Protein AF-A0A482XI85-F1 (afdb_monomer_lite)

Radius of gyration: 18.82 Å; chains: 1; bounding box: 46×31×44 Å

Sequence (103 aa):
MAQIKEAARHEFEDGSVLQQETQYRPDLVARVAKIKFDQLMDELDKQQIFGRICAYVYTIEFQKRGLPHMHLLVIMSAEDKIHNTDELDDLISAEIPNVEMLN

InterPro domains:
  IPR025476 Helitron helicase-like domain [PF14214] (19-74)

Structure (mmCIF, N/CA/C/O backbone):
data_AF-A0A482XI85-F1
#
_entry.id   AF-A0A482XI85-F1
#
loop_
_atom_site.group_PDB
_atom_site.id
_atom_site.type_symbol
_atom_site.label_atom_id
_atom_site.label_alt_id
_atom_site.label_comp_id
_atom_site.label_asym_id
_atom_site.label_entity_id
_atom_site.label_seq_id
_atom_site.pdbx_PDB_ins_code
_atom_site.Cartn_x
_atom_site.Cartn_y
_atom_site.Cartn_z
_atom_site.occupancy
_atom_site.B_iso_or_equiv
_atom_site.auth_seq_id
_atom_site.auth_comp_id
_atom_site.auth_asym_id
_atom_site.auth_atom_id
_atom_site.pdbx_PDB_model_num
ATOM 1 N N . MET A 1 1 ? 14.378 2.200 -6.058 1.00 55.44 1 MET A N 1
ATOM 2 C CA . MET A 1 1 ? 14.943 2.519 -7.392 1.00 55.44 1 MET A CA 1
ATOM 3 C C . MET A 1 1 ? 16.282 1.837 -7.668 1.00 55.44 1 MET A C 1
ATOM 5 O O . MET A 1 1 ? 16.462 1.393 -8.794 1.00 55.44 1 MET A O 1
ATOM 9 N N . ALA A 1 2 ? 17.179 1.684 -6.681 1.00 59.00 2 ALA A N 1
ATOM 10 C CA . ALA A 1 2 ? 18.472 1.000 -6.854 1.00 59.00 2 ALA A CA 1
ATOM 11 C C . ALA A 1 2 ? 18.362 -0.412 -7.476 1.00 59.00 2 ALA A C 1
ATOM 13 O O . ALA A 1 2 ? 18.995 -0.675 -8.489 1.00 59.00 2 ALA A O 1
ATOM 14 N N . GLN A 1 3 ? 17.457 -1.256 -6.968 1.00 60.12 3 GLN A N 1
ATOM 15 C CA . GLN A 1 3 ? 17.236 -2.622 -7.480 1.00 60.12 3 GLN A CA 1
ATOM 16 C C . GLN A 1 3 ? 16.773 -2.673 -8.951 1.00 60.12 3 GLN A C 1
ATOM 18 O O . GLN A 1 3 ? 17.137 -3.580 -9.689 1.00 60.12 3 GLN A O 1
ATOM 23 N N . ILE A 1 4 ? 15.985 -1.689 -9.407 1.00 61.84 4 ILE A N 1
ATOM 24 C CA . ILE A 1 4 ? 15.526 -1.624 -10.808 1.00 61.84 4 ILE A CA 1
ATOM 25 C C . ILE A 1 4 ? 16.671 -1.154 -11.710 1.00 61.84 4 ILE A C 1
ATOM 27 O O . ILE A 1 4 ? 16.830 -1.676 -12.807 1.00 61.84 4 ILE A O 1
ATOM 31 N N . LYS A 1 5 ? 17.487 -0.198 -11.242 1.00 62.09 5 LYS A N 1
ATOM 32 C CA . LYS A 1 5 ? 18.684 0.260 -11.965 1.00 62.09 5 LYS A CA 1
ATOM 33 C C . LYS A 1 5 ? 19.700 -0.869 -12.156 1.00 62.09 5 LYS A C 1
ATOM 35 O O . LYS A 1 5 ? 20.322 -0.932 -13.208 1.00 62.09 5 LYS A O 1
ATOM 40 N N . GLU A 1 6 ? 19.846 -1.744 -11.165 1.00 67.19 6 GLU A N 1
ATOM 41 C CA . GLU A 1 6 ? 20.705 -2.928 -11.245 1.00 67.19 6 GLU A CA 1
ATOM 42 C C . GLU A 1 6 ? 20.138 -3.980 -12.211 1.00 67.19 6 GLU A C 1
ATOM 44 O O . GLU A 1 6 ? 20.845 -4.428 -13.104 1.00 67.19 6 GLU A O 1
ATOM 49 N N . ALA A 1 7 ? 18.840 -4.296 -12.129 1.00 64.50 7 ALA A N 1
ATOM 50 C CA . ALA A 1 7 ? 18.192 -5.241 -13.049 1.00 64.50 7 ALA A CA 1
ATOM 51 C C . ALA A 1 7 ? 18.100 -4.740 -14.508 1.00 64.50 7 ALA A C 1
ATOM 53 O O . ALA A 1 7 ? 17.917 -5.532 -15.431 1.00 64.50 7 ALA A O 1
ATOM 54 N N . ALA A 1 8 ? 18.198 -3.425 -14.723 1.00 65.00 8 ALA A N 1
ATOM 55 C CA . ALA A 1 8 ? 18.241 -2.788 -16.040 1.00 65.00 8 ALA A CA 1
ATOM 56 C C . ALA A 1 8 ? 19.673 -2.609 -16.586 1.00 65.00 8 ALA A C 1
ATOM 58 O O . ALA A 1 8 ? 19.846 -1.983 -17.636 1.00 65.00 8 ALA A O 1
ATOM 59 N N . ARG A 1 9 ? 20.686 -3.128 -15.878 1.00 72.69 9 ARG A N 1
ATOM 60 C CA . ARG A 1 9 ? 22.095 -3.118 -16.280 1.00 72.69 9 ARG A CA 1
ATOM 61 C C . ARG A 1 9 ? 22.402 -4.383 -17.082 1.00 72.69 9 ARG A C 1
ATOM 63 O O . ARG A 1 9 ? 22.222 -5.487 -16.579 1.00 72.69 9 ARG A O 1
ATOM 70 N N . HIS A 1 10 ? 22.881 -4.224 -18.311 1.00 75.56 10 HIS A N 1
ATOM 71 C CA . HIS A 1 10 ? 23.355 -5.331 -19.143 1.00 75.56 10 HIS A CA 1
ATOM 72 C C . HIS A 1 10 ? 24.815 -5.090 -19.530 1.00 75.56 10 HIS A C 1
ATOM 74 O O . HIS A 1 10 ? 25.131 -4.037 -20.081 1.00 75.56 10 HIS A O 1
ATOM 80 N N . GLU A 1 11 ? 25.693 -6.045 -19.229 1.00 80.50 11 GLU A N 1
ATOM 81 C CA . GLU A 1 11 ? 27.099 -6.032 -19.649 1.00 80.50 11 GLU A CA 1
ATOM 82 C C . GLU A 1 11 ? 27.250 -6.855 -20.931 1.00 80.50 11 GLU A C 1
ATOM 84 O O . GLU A 1 11 ? 26.757 -7.980 -21.019 1.00 80.50 11 GLU A O 1
ATOM 89 N N . PHE A 1 12 ? 27.894 -6.278 -21.941 1.00 80.31 12 PHE A N 1
ATOM 90 C CA . PHE A 1 12 ? 28.255 -6.977 -23.170 1.00 80.31 12 PHE A CA 1
ATOM 91 C C . PHE A 1 12 ? 29.684 -7.522 -23.078 1.00 80.31 12 PHE A C 1
ATOM 93 O O . PHE A 1 12 ? 30.489 -7.070 -22.265 1.00 80.31 12 PHE A O 1
ATOM 100 N N . GLU A 1 13 ? 30.010 -8.496 -23.930 1.00 81.94 13 GLU A N 1
ATOM 101 C CA . GLU A 1 13 ? 31.318 -9.172 -23.936 1.00 81.94 13 GLU A CA 1
ATOM 102 C C . GLU A 1 13 ? 32.498 -8.224 -24.213 1.00 81.94 13 GLU A C 1
ATOM 104 O O . GLU A 1 13 ? 33.623 -8.507 -23.811 1.00 81.94 13 GLU A O 1
ATOM 109 N N . ASP A 1 14 ? 32.247 -7.081 -24.855 1.00 86.81 14 ASP A N 1
ATOM 110 C CA . ASP A 1 14 ? 33.241 -6.032 -25.105 1.00 86.81 14 ASP A CA 1
ATOM 111 C C . ASP A 1 14 ? 33.463 -5.090 -23.902 1.00 86.81 14 ASP A C 1
ATOM 113 O O . ASP A 1 14 ? 34.244 -4.141 -23.987 1.00 86.81 14 ASP A O 1
ATOM 117 N N . GLY A 1 15 ? 32.783 -5.347 -22.779 1.00 78.75 15 GLY A N 1
ATOM 118 C CA . GLY A 1 15 ? 32.836 -4.538 -21.564 1.00 78.75 15 GLY A CA 1
ATOM 119 C C . GLY A 1 15 ? 31.932 -3.304 -21.586 1.00 78.75 15 GLY A C 1
ATOM 120 O O . GLY A 1 15 ? 31.928 -2.539 -20.619 1.00 78.75 15 GLY A O 1
ATOM 121 N N . SER A 1 16 ? 31.154 -3.085 -22.651 1.00 77.56 16 SER A N 1
ATOM 122 C CA . SER A 1 16 ? 30.170 -2.004 -22.685 1.00 77.56 16 SER A CA 1
ATOM 123 C C . SER A 1 16 ? 28.960 -2.320 -21.794 1.00 77.56 16 SER A C 1
ATOM 125 O O . SER A 1 16 ? 28.537 -3.468 -21.647 1.00 77.56 16 SER A O 1
ATOM 127 N N . VAL A 1 17 ? 28.401 -1.281 -21.162 1.00 78.62 17 VAL A N 1
ATOM 128 C CA . VAL A 1 17 ? 27.262 -1.394 -20.238 1.00 78.62 17 VAL A CA 1
ATOM 129 C C . VAL A 1 17 ? 26.065 -0.653 -20.818 1.00 78.62 17 VAL A C 1
ATOM 131 O O . VAL A 1 17 ? 26.104 0.568 -20.973 1.00 78.62 17 VAL A O 1
ATOM 134 N N . LEU A 1 18 ? 24.967 -1.366 -21.071 1.00 73.75 18 LEU A N 1
ATOM 135 C CA . LEU A 1 18 ? 23.667 -0.736 -21.279 1.00 73.75 18 LEU A CA 1
ATOM 136 C C . LEU A 1 18 ? 23.043 -0.467 -19.909 1.00 73.75 18 LEU A C 1
ATOM 138 O O . LEU A 1 18 ? 22.691 -1.404 -19.193 1.00 73.75 18 LEU A O 1
ATOM 142 N N . GLN A 1 19 ? 22.887 0.802 -19.545 1.00 70.69 19 GLN A N 1
ATOM 143 C CA . GLN A 1 19 ? 22.118 1.196 -18.369 1.00 70.69 19 GLN A CA 1
ATOM 144 C C . GLN A 1 19 ? 20.860 1.923 -18.830 1.00 70.69 19 GLN A C 1
ATOM 146 O O . GLN A 1 19 ? 20.907 3.084 -19.230 1.00 70.69 19 GLN A O 1
ATOM 151 N N . GLN A 1 20 ? 19.726 1.225 -18.807 1.00 69.31 20 GLN A N 1
ATOM 152 C CA . GLN A 1 20 ? 18.450 1.844 -19.148 1.00 69.31 20 GLN A CA 1
ATOM 153 C C . GLN A 1 20 ? 17.860 2.542 -17.926 1.00 69.31 20 GLN A C 1
ATOM 155 O O . GLN A 1 20 ? 17.849 1.999 -16.818 1.00 69.31 20 GLN A O 1
ATOM 160 N N . GLU A 1 21 ? 17.329 3.747 -18.124 1.00 73.00 21 GLU A N 1
ATOM 161 C CA . GLU A 1 21 ? 16.533 4.381 -17.079 1.00 73.00 21 GLU A CA 1
ATOM 162 C C . GLU A 1 21 ? 15.268 3.564 -16.815 1.00 73.00 21 GLU A C 1
ATOM 164 O O . GLU A 1 21 ? 14.679 2.963 -17.716 1.00 73.00 21 GLU A O 1
ATOM 169 N N . THR A 1 22 ? 14.821 3.572 -15.562 1.00 70.00 22 THR A N 1
ATOM 170 C CA . THR A 1 22 ? 13.688 2.762 -15.099 1.00 70.00 22 THR A CA 1
ATOM 171 C C . THR A 1 22 ? 12.409 3.037 -15.894 1.00 70.00 22 THR A C 1
ATOM 173 O O . THR A 1 22 ? 11.666 2.112 -16.205 1.00 70.00 22 THR A O 1
ATOM 176 N N . GLN A 1 23 ? 12.198 4.286 -16.313 1.00 72.62 23 GLN A N 1
ATOM 177 C CA . GLN A 1 23 ? 11.068 4.713 -17.145 1.00 72.62 23 GLN A CA 1
ATOM 178 C C . GLN A 1 23 ? 11.019 4.066 -18.542 1.00 72.62 23 GLN A C 1
ATOM 180 O O . GLN A 1 23 ? 9.954 4.015 -19.150 1.00 72.62 23 GLN A O 1
ATOM 185 N N . TYR A 1 24 ? 12.132 3.519 -19.038 1.00 79.38 24 TYR A N 1
ATOM 186 C CA . TYR A 1 24 ? 12.182 2.793 -20.313 1.00 79.38 24 TYR A CA 1
ATOM 187 C C . TYR A 1 24 ? 11.969 1.278 -20.158 1.00 79.38 24 TYR A C 1
ATOM 189 O O . TYR A 1 24 ? 11.993 0.550 -21.148 1.00 79.38 24 TYR A O 1
ATOM 197 N N . ARG A 1 25 ? 11.739 0.791 -18.929 1.00 83.06 25 ARG A N 1
ATOM 198 C CA . ARG A 1 25 ? 11.458 -0.618 -18.602 1.00 83.06 25 ARG A CA 1
ATOM 199 C C . ARG A 1 25 ? 10.154 -0.762 -17.809 1.00 83.06 25 ARG A C 1
ATOM 201 O O . ARG A 1 25 ? 10.176 -1.184 -16.647 1.00 83.06 25 ARG A O 1
ATOM 208 N N . PRO A 1 26 ? 9.003 -0.409 -18.415 1.00 82.94 26 PRO A N 1
ATOM 209 C CA . PRO A 1 26 ? 7.709 -0.424 -17.731 1.00 82.94 26 PRO A CA 1
ATOM 210 C C . PRO A 1 26 ? 7.330 -1.818 -17.207 1.00 82.94 26 PRO A C 1
ATOM 212 O O . PRO A 1 26 ? 6.661 -1.925 -16.183 1.00 82.94 26 PRO A O 1
ATOM 215 N N . ASP A 1 27 ? 7.811 -2.885 -17.852 1.00 84.94 27 ASP A N 1
ATO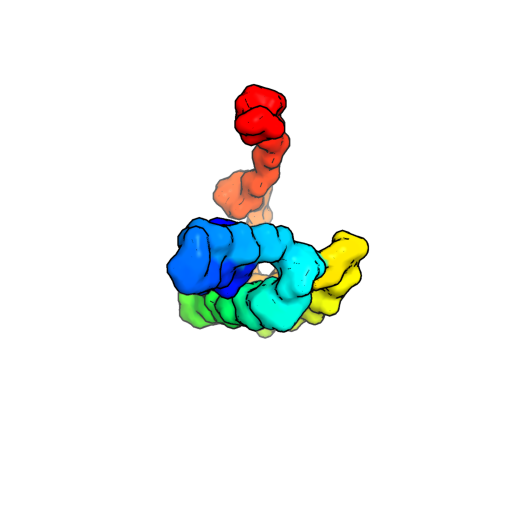M 216 C CA . ASP A 1 27 ? 7.649 -4.274 -17.420 1.00 84.94 27 ASP A CA 1
ATOM 217 C C . ASP A 1 27 ? 8.296 -4.543 -16.052 1.00 84.94 27 ASP A C 1
ATOM 219 O O . ASP A 1 27 ? 7.657 -5.099 -15.155 1.00 84.94 27 ASP A O 1
ATOM 223 N N . LEU A 1 28 ? 9.551 -4.118 -15.868 1.00 86.75 28 LEU A N 1
ATOM 224 C CA . LEU A 1 28 ? 10.278 -4.292 -14.609 1.00 86.75 28 LEU A CA 1
ATOM 225 C C . LEU A 1 28 ? 9.708 -3.396 -13.517 1.00 86.75 28 LEU A C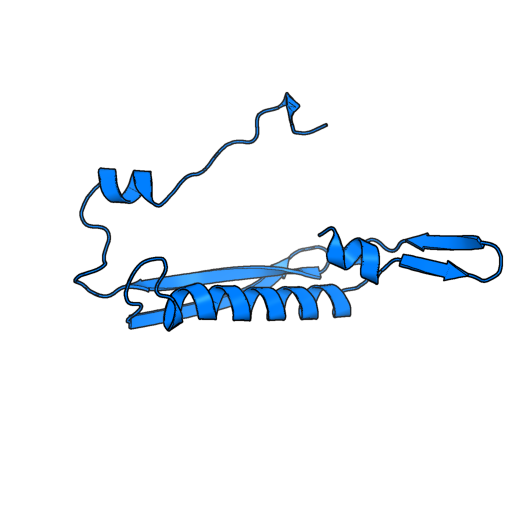 1
ATOM 227 O O . LEU A 1 28 ? 9.525 -3.841 -12.383 1.00 86.75 28 LEU A O 1
ATOM 231 N N . VAL A 1 29 ? 9.398 -2.147 -13.865 1.00 87.19 29 VAL A N 1
ATOM 232 C CA . VAL A 1 29 ? 8.808 -1.185 -12.935 1.00 87.19 29 VAL A CA 1
ATOM 233 C C . VAL A 1 29 ? 7.473 -1.700 -12.400 1.00 87.19 29 VAL A C 1
ATOM 235 O O . VAL A 1 29 ? 7.284 -1.711 -11.186 1.00 87.19 29 VAL A O 1
ATOM 238 N N . ALA A 1 30 ? 6.576 -2.176 -13.268 1.00 87.69 30 ALA A N 1
ATOM 239 C CA . ALA A 1 30 ? 5.280 -2.705 -12.851 1.00 87.69 30 ALA A CA 1
ATOM 240 C C . ALA A 1 30 ? 5.422 -3.936 -11.940 1.00 87.69 30 ALA A C 1
ATOM 242 O O . ALA A 1 30 ? 4.736 -4.028 -10.922 1.00 87.69 30 ALA A O 1
ATOM 243 N N . ARG A 1 31 ? 6.347 -4.857 -12.252 1.00 91.25 31 ARG A N 1
ATOM 244 C CA . ARG A 1 31 ? 6.603 -6.044 -11.415 1.00 91.25 31 ARG A CA 1
ATOM 245 C C . ARG A 1 31 ? 7.109 -5.673 -10.027 1.00 91.25 31 ARG A C 1
ATOM 247 O O . ARG A 1 31 ? 6.571 -6.153 -9.034 1.00 91.25 31 ARG A O 1
ATOM 254 N N . VAL A 1 32 ? 8.118 -4.807 -9.948 1.00 90.75 32 VAL A N 1
ATOM 255 C CA . VAL A 1 32 ? 8.676 -4.379 -8.657 1.00 90.75 32 VAL A CA 1
ATOM 256 C C . VAL A 1 32 ? 7.649 -3.580 -7.858 1.00 90.75 32 VAL A C 1
ATOM 258 O O . VAL A 1 32 ? 7.545 -3.776 -6.649 1.00 90.75 32 VAL A O 1
ATOM 261 N N . ALA A 1 33 ? 6.854 -2.731 -8.512 1.00 90.88 33 ALA A N 1
ATOM 262 C CA . ALA A 1 33 ? 5.766 -2.015 -7.856 1.00 90.88 33 ALA A CA 1
ATOM 263 C C . ALA A 1 33 ? 4.724 -2.975 -7.26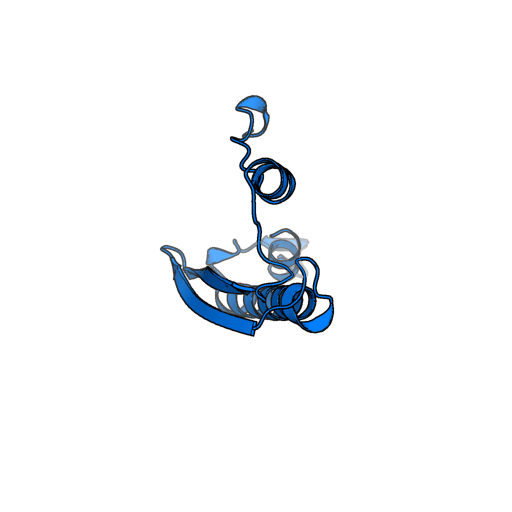4 1.00 90.88 33 ALA A C 1
ATOM 265 O O . ALA A 1 33 ? 4.324 -2.787 -6.121 1.00 90.88 33 ALA A O 1
ATOM 266 N N . LYS A 1 34 ? 4.345 -4.038 -7.987 1.00 93.38 34 LYS A N 1
ATOM 267 C CA . LYS A 1 34 ? 3.418 -5.058 -7.475 1.00 93.38 34 LYS A CA 1
ATOM 268 C C . LYS A 1 34 ? 3.983 -5.812 -6.271 1.00 93.38 34 LYS A C 1
ATOM 270 O O . LYS A 1 34 ? 3.271 -5.971 -5.290 1.00 93.38 34 LYS A O 1
ATOM 275 N N . ILE A 1 35 ? 5.254 -6.219 -6.319 1.00 95.81 35 ILE A N 1
ATOM 276 C CA . ILE A 1 35 ? 5.916 -6.888 -5.183 1.00 95.81 35 ILE A CA 1
ATOM 277 C C . ILE A 1 35 ? 5.896 -5.981 -3.949 1.00 95.81 35 ILE A C 1
ATOM 279 O O . ILE A 1 35 ? 5.551 -6.427 -2.861 1.00 95.81 35 ILE A O 1
ATOM 283 N N . LYS A 1 36 ? 6.226 -4.696 -4.122 1.00 94.38 36 LYS A N 1
ATOM 284 C CA . LYS A 1 36 ? 6.204 -3.722 -3.026 1.00 94.38 36 LYS A CA 1
ATOM 285 C C . LYS A 1 36 ? 4.798 -3.452 -2.502 1.00 94.38 36 LYS A C 1
ATOM 287 O O . LYS A 1 36 ? 4.635 -3.292 -1.301 1.00 94.38 36 LYS A O 1
ATOM 292 N N . PHE A 1 37 ? 3.805 -3.412 -3.386 1.00 94.62 37 PHE A N 1
ATOM 293 C CA . PHE A 1 37 ? 2.407 -3.295 -2.989 1.00 94.62 37 PHE A CA 1
ATOM 294 C C . PHE A 1 37 ? 1.975 -4.480 -2.124 1.00 94.62 37 PHE A C 1
ATOM 296 O O . PHE A 1 37 ? 1.414 -4.272 -1.057 1.00 94.62 37 PHE A O 1
ATOM 303 N N . ASP A 1 38 ? 2.287 -5.706 -2.543 1.00 95.69 38 ASP A N 1
ATOM 304 C CA . ASP A 1 38 ? 1.927 -6.907 -1.784 1.00 95.69 38 ASP A CA 1
ATOM 305 C C . ASP A 1 38 ? 2.614 -6.942 -0.417 1.00 95.69 38 ASP A C 1
ATOM 307 O O . ASP A 1 38 ? 1.982 -7.283 0.577 1.00 95.69 38 ASP A O 1
ATOM 311 N N . GLN A 1 39 ? 3.882 -6.526 -0.354 1.00 97.44 39 GLN A N 1
ATOM 312 C CA . GLN A 1 39 ? 4.607 -6.379 0.909 1.00 97.44 39 GLN A CA 1
ATOM 313 C C . GLN A 1 39 ? 3.948 -5.347 1.829 1.00 97.44 39 GLN A C 1
ATOM 315 O O . GLN A 1 39 ? 3.692 -5.656 2.988 1.00 97.44 39 GLN A O 1
ATOM 320 N N . LEU A 1 40 ? 3.614 -4.164 1.304 1.00 96.06 40 LEU A N 1
ATOM 321 C CA . LEU A 1 40 ? 2.924 -3.126 2.069 1.00 96.06 40 LEU A CA 1
ATOM 322 C C . LEU A 1 40 ? 1.571 -3.626 2.590 1.00 96.06 40 LEU A C 1
ATOM 324 O O . LEU A 1 40 ? 1.245 -3.411 3.750 1.00 96.06 40 LEU A O 1
ATOM 328 N N . MET A 1 41 ? 0.785 -4.310 1.757 1.00 96.62 41 MET A N 1
ATOM 329 C CA . MET A 1 41 ? -0.511 -4.843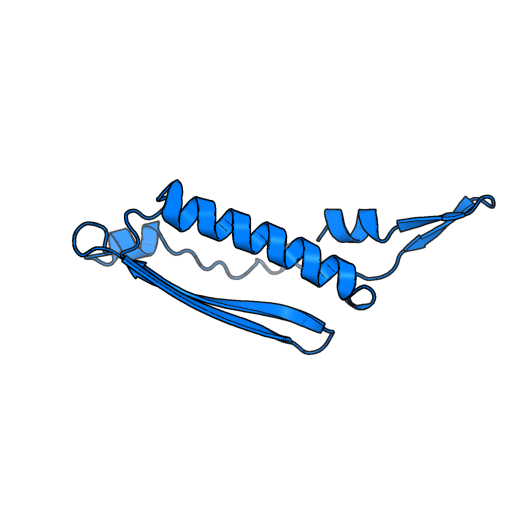 2.180 1.00 96.62 41 MET A CA 1
ATOM 330 C C . MET A 1 41 ? -0.368 -5.935 3.244 1.00 96.62 41 MET A C 1
ATOM 332 O O . MET A 1 41 ? -1.173 -5.978 4.170 1.00 96.62 41 MET A O 1
ATOM 336 N N . ASP A 1 42 ? 0.663 -6.777 3.160 1.00 97.12 42 ASP A N 1
ATOM 337 C CA . ASP A 1 42 ? 0.959 -7.772 4.192 1.00 97.12 42 ASP A CA 1
ATOM 338 C C . ASP A 1 42 ? 1.374 -7.119 5.520 1.00 97.12 42 ASP A C 1
ATOM 340 O O . ASP A 1 42 ? 0.935 -7.557 6.583 1.00 97.12 42 ASP A O 1
ATOM 344 N N . GLU A 1 43 ? 2.186 -6.063 5.483 1.00 97.00 43 GLU A N 1
ATOM 345 C CA . GLU A 1 43 ? 2.553 -5.286 6.674 1.00 97.00 43 GLU A CA 1
ATOM 346 C C . GLU A 1 43 ? 1.325 -4.617 7.310 1.00 97.00 43 GLU A C 1
ATOM 348 O O . GLU A 1 43 ? 1.115 -4.692 8.521 1.00 97.00 43 GLU A O 1
ATOM 353 N N . LEU A 1 44 ? 0.468 -4.020 6.485 1.00 95.50 44 LEU A N 1
ATOM 354 C CA . LEU A 1 44 ? -0.741 -3.333 6.922 1.00 95.50 44 LEU A CA 1
ATOM 355 C C . LEU A 1 44 ? -1.792 -4.289 7.509 1.00 95.50 44 LEU A C 1
ATOM 357 O O . LEU A 1 44 ? -2.307 -4.032 8.592 1.00 95.50 44 LEU A O 1
ATOM 361 N N . ASP A 1 45 ? -2.117 -5.381 6.814 1.00 93.38 45 ASP A N 1
ATOM 362 C CA . ASP A 1 45 ? -3.256 -6.246 7.159 1.00 93.38 45 ASP A CA 1
ATOM 363 C C . ASP A 1 45 ? -2.862 -7.430 8.055 1.00 93.38 45 ASP A C 1
ATOM 365 O O . ASP A 1 45 ? -3.544 -7.735 9.037 1.00 93.38 45 ASP A O 1
ATOM 369 N N . LYS A 1 46 ? -1.736 -8.094 7.755 1.00 94.44 46 LYS A N 1
ATOM 370 C CA . LYS A 1 46 ? -1.298 -9.287 8.503 1.00 94.44 46 LYS A CA 1
ATOM 371 C C . LYS A 1 46 ? -0.440 -8.929 9.705 1.00 94.44 46 LYS A C 1
ATOM 373 O O . LYS A 1 46 ? -0.612 -9.526 10.763 1.00 94.44 46 LYS A O 1
ATOM 378 N N . GLN A 1 47 ? 0.504 -8.005 9.531 1.00 96.94 47 GLN A N 1
ATOM 379 C CA . GLN A 1 47 ? 1.387 -7.578 10.622 1.00 96.94 47 GLN A CA 1
ATOM 380 C C . GLN A 1 47 ? 0.764 -6.460 11.461 1.00 96.94 47 GLN A C 1
ATOM 382 O O . GLN A 1 47 ? 1.232 -6.226 12.571 1.00 96.94 47 GLN A O 1
ATOM 387 N N . GLN A 1 48 ? -0.299 -5.819 10.960 1.00 94.69 48 GLN A N 1
ATOM 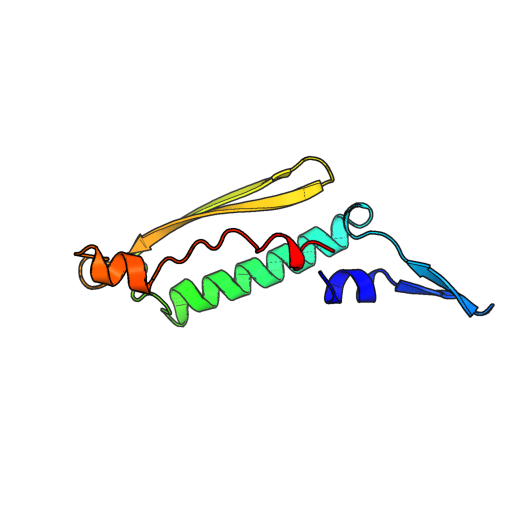388 C CA . GLN A 1 48 ? -1.074 -4.806 11.675 1.00 94.69 48 GLN A CA 1
ATOM 389 C C . GLN A 1 48 ? -0.185 -3.688 12.225 1.00 94.69 48 GLN A C 1
ATOM 391 O O . GLN A 1 48 ? -0.340 -3.268 13.368 1.00 94.69 48 GLN A O 1
ATOM 396 N N . ILE A 1 49 ? 0.750 -3.192 11.405 1.00 93.06 49 ILE A N 1
ATOM 397 C CA . ILE A 1 49 ? 1.717 -2.161 11.828 1.00 93.06 49 ILE A CA 1
ATOM 398 C C . ILE A 1 49 ? 1.052 -0.866 12.321 1.00 93.06 49 ILE A C 1
ATOM 400 O O . ILE A 1 49 ? 1.654 -0.123 13.088 1.00 93.06 49 ILE A O 1
ATOM 404 N N . PHE A 1 50 ? -0.191 -0.615 11.902 1.00 90.06 50 PHE A N 1
ATOM 405 C CA . PHE A 1 50 ? -1.016 0.503 12.358 1.00 90.06 50 PHE A CA 1
ATOM 406 C C . PHE A 1 50 ? -2.223 0.047 13.192 1.00 90.06 50 PHE A C 1
ATOM 408 O O . PHE A 1 50 ? -3.085 0.851 13.502 1.00 90.06 50 PHE A O 1
ATOM 415 N N . GLY A 1 51 ? -2.311 -1.231 13.556 1.00 93.50 51 GLY A N 1
ATOM 416 C CA . GLY A 1 51 ? -3.492 -1.831 14.172 1.00 93.50 51 GLY A CA 1
ATOM 417 C C . GLY A 1 51 ? -4.429 -2.476 13.151 1.00 93.50 51 GLY A C 1
ATOM 418 O O . GLY A 1 51 ? -4.065 -2.719 11.995 1.00 93.50 51 GLY A O 1
ATOM 419 N N . ARG A 1 52 ? -5.647 -2.822 13.578 1.00 96.12 52 ARG A N 1
ATOM 420 C CA . ARG A 1 52 ? -6.565 -3.622 12.767 1.00 96.12 52 ARG A CA 1
ATOM 421 C C . ARG A 1 52 ? -7.195 -2.804 11.643 1.00 96.12 52 ARG A C 1
ATOM 423 O O . ARG A 1 52 ? -7.919 -1.833 11.869 1.00 96.12 52 ARG A O 1
ATOM 430 N N . ILE A 1 53 ? -7.032 -3.295 10.419 1.00 94.94 53 ILE A N 1
ATOM 431 C CA . ILE A 1 53 ? -7.712 -2.779 9.233 1.00 94.94 53 ILE A CA 1
ATOM 432 C C . ILE A 1 53 ? -9.033 -3.528 9.035 1.00 94.94 53 ILE A C 1
ATOM 434 O O . ILE A 1 53 ? -9.085 -4.755 9.028 1.00 94.94 53 ILE A O 1
ATOM 438 N N . CYS A 1 54 ? -10.125 -2.784 8.879 1.00 95.88 54 CYS A N 1
ATOM 439 C CA . CYS A 1 54 ? -11.451 -3.330 8.585 1.00 95.88 54 CYS A CA 1
ATOM 440 C C . CYS A 1 54 ? -11.723 -3.413 7.081 1.00 95.88 54 CYS A C 1
ATOM 442 O O . CYS A 1 54 ? -12.448 -4.299 6.634 1.00 95.88 54 CYS A O 1
ATOM 444 N N . ALA A 1 55 ? -11.188 -2.466 6.309 1.00 95.94 55 ALA A N 1
ATOM 445 C CA . ALA A 1 55 ? -11.322 -2.419 4.858 1.00 95.94 55 ALA A CA 1
ATOM 446 C C . ALA A 1 55 ? -10.237 -1.530 4.240 1.00 95.94 55 ALA A C 1
ATOM 448 O O . ALA A 1 55 ? -9.665 -0.671 4.909 1.00 95.94 55 ALA A O 1
ATOM 449 N N . TYR A 1 56 ? -9.996 -1.688 2.943 1.00 95.50 56 TYR A N 1
ATOM 450 C CA . TYR A 1 56 ? -9.140 -0.796 2.169 1.00 95.50 56 TYR A CA 1
ATOM 451 C C . TYR A 1 56 ? -9.671 -0.644 0.742 1.00 95.50 56 TYR A C 1
ATOM 453 O O . TYR A 1 56 ? -10.346 -1.526 0.211 1.00 95.50 56 TYR A O 1
ATOM 461 N N . VAL A 1 57 ? -9.358 0.486 0.116 1.00 97.00 57 VAL A N 1
ATOM 462 C CA . VAL A 1 57 ? -9.643 0.767 -1.294 1.00 97.00 57 VAL A CA 1
ATOM 463 C C . VAL A 1 57 ? -8.380 1.333 -1.912 1.00 97.00 57 VAL A C 1
ATOM 465 O O . VAL A 1 57 ? -7.735 2.188 -1.309 1.00 97.00 57 VAL A O 1
ATOM 468 N N . TYR A 1 58 ? -8.021 0.881 -3.110 1.00 96.06 58 TYR A N 1
ATOM 469 C CA . TYR A 1 58 ? -6.860 1.416 -3.802 1.00 96.06 58 TYR A CA 1
ATOM 470 C C . TYR A 1 58 ? -7.087 1.564 -5.301 1.00 96.06 58 TYR A C 1
ATOM 472 O O . TYR A 1 58 ? -7.865 0.831 -5.913 1.00 96.06 58 TYR A O 1
ATOM 480 N N . THR A 1 59 ? -6.361 2.504 -5.895 1.00 96.19 59 THR A N 1
ATOM 481 C CA . THR A 1 59 ? -6.221 2.656 -7.342 1.00 96.19 59 THR A CA 1
ATOM 482 C C . THR A 1 59 ? -4.743 2.737 -7.692 1.00 96.19 59 THR A C 1
ATOM 484 O O . THR A 1 59 ? -3.937 3.272 -6.932 1.00 96.19 59 THR A O 1
ATOM 487 N N . ILE A 1 60 ? -4.377 2.171 -8.841 1.00 91.38 60 ILE A N 1
ATOM 488 C CA . ILE A 1 60 ? -3.032 2.289 -9.406 1.00 91.38 60 ILE A CA 1
ATOM 489 C C . ILE A 1 60 ? -3.170 2.999 -10.744 1.00 91.38 60 ILE A C 1
ATOM 491 O O . ILE A 1 60 ? -3.837 2.508 -11.653 1.00 91.38 60 ILE A O 1
ATOM 495 N N . GLU A 1 61 ? -2.519 4.146 -10.858 1.00 92.50 61 GLU A N 1
ATOM 496 C CA . GLU A 1 61 ? -2.491 4.972 -12.055 1.00 92.50 61 GLU A CA 1
ATOM 497 C C . GLU A 1 61 ? -1.067 5.062 -12.585 1.00 92.50 61 GLU A C 1
ATOM 499 O O . GLU A 1 61 ? -0.100 5.112 -11.829 1.00 92.50 61 GLU A O 1
ATOM 504 N N . PHE A 1 62 ? -0.917 5.103 -13.903 1.00 84.38 62 PHE A N 1
ATOM 505 C CA . PHE A 1 62 ? 0.385 5.308 -14.521 1.00 84.38 62 PHE A CA 1
ATOM 506 C C . PHE A 1 62 ? 0.556 6.796 -14.808 1.00 84.38 62 PHE A C 1
ATOM 508 O O . PHE A 1 62 ? -0.089 7.348 -15.700 1.00 84.38 62 PHE A O 1
ATOM 515 N N . GLN A 1 63 ? 1.421 7.456 -14.039 1.00 80.06 63 GLN A N 1
ATOM 516 C CA . GLN A 1 63 ? 1.733 8.867 -14.252 1.00 80.06 63 GLN A CA 1
ATOM 517 C C . GLN A 1 63 ? 2.510 9.068 -15.562 1.00 80.06 63 GLN A C 1
ATOM 519 O O . GLN A 1 63 ? 2.997 8.118 -16.189 1.00 80.06 63 GLN A O 1
ATOM 524 N N . LYS A 1 64 ? 2.652 10.330 -15.997 1.00 70.75 64 LYS A N 1
ATOM 525 C CA . LYS A 1 64 ? 3.499 10.669 -17.153 1.00 70.75 64 LYS A CA 1
ATOM 526 C C . LYS A 1 64 ? 4.886 10.045 -16.946 1.00 70.75 64 LYS A C 1
ATOM 528 O O . LYS A 1 64 ? 5.481 10.242 -15.893 1.00 70.75 64 LYS A O 1
ATOM 533 N N . ARG A 1 65 ? 5.387 9.334 -17.968 1.00 71.31 65 ARG A N 1
ATOM 534 C CA . ARG A 1 65 ? 6.596 8.469 -17.962 1.00 71.31 65 ARG A CA 1
ATOM 535 C C . ARG A 1 65 ? 6.392 7.027 -17.467 1.00 71.31 65 ARG A C 1
ATOM 537 O O . ARG A 1 65 ? 7.368 6.311 -17.282 1.00 71.31 65 ARG A O 1
ATOM 544 N N . GLY A 1 66 ? 5.145 6.575 -17.315 1.00 73.25 66 GLY A N 1
ATOM 545 C CA . GLY A 1 66 ? 4.819 5.151 -17.159 1.00 73.25 66 GLY A CA 1
ATOM 546 C C . GLY A 1 66 ? 5.166 4.564 -15.791 1.00 73.25 66 GLY A C 1
ATOM 547 O O . GLY A 1 66 ? 5.259 3.345 -15.656 1.00 73.25 66 GLY A O 1
ATOM 548 N N . LEU A 1 67 ? 5.363 5.411 -14.778 1.00 82.50 67 LEU A N 1
ATOM 549 C CA . LEU A 1 67 ? 5.593 4.960 -13.411 1.00 82.50 67 LEU A CA 1
ATOM 550 C C . LEU A 1 67 ? 4.247 4.740 -12.699 1.00 82.50 67 LEU A C 1
ATOM 552 O O . LEU A 1 67 ? 3.375 5.609 -12.788 1.00 82.50 67 LEU A O 1
ATOM 556 N N . PRO A 1 68 ? 4.069 3.610 -11.996 1.00 88.75 68 PRO A N 1
ATOM 557 C CA . PRO A 1 68 ? 2.876 3.344 -11.215 1.00 88.75 68 PRO A CA 1
ATOM 558 C C . PRO A 1 68 ? 2.852 4.250 -9.983 1.00 88.75 68 PRO A C 1
ATOM 560 O O . PRO A 1 68 ? 3.830 4.356 -9.243 1.00 88.75 68 PRO A O 1
ATOM 563 N N . HIS A 1 69 ? 1.708 4.876 -9.769 1.00 89.88 69 HIS A N 1
ATOM 564 C CA . HIS A 1 69 ? 1.364 5.679 -8.614 1.00 89.88 69 HIS A CA 1
ATOM 565 C C . HIS A 1 69 ? 0.119 5.082 -7.978 1.00 89.88 69 HIS A C 1
ATOM 567 O O . HIS A 1 69 ? -0.845 4.772 -8.674 1.00 89.88 69 HIS A O 1
ATOM 573 N N . MET A 1 70 ? 0.146 4.896 -6.666 1.00 92.44 70 MET A N 1
ATOM 574 C CA . MET A 1 70 ? -0.945 4.264 -5.949 1.00 92.44 70 MET A CA 1
ATOM 575 C C . MET A 1 70 ? -1.612 5.266 -5.024 1.00 92.44 70 MET A C 1
ATOM 577 O O . MET A 1 70 ? -0.943 5.910 -4.221 1.00 92.44 70 MET A O 1
ATOM 581 N N . HIS A 1 71 ? -2.936 5.314 -5.087 1.00 93.88 71 HIS A N 1
ATOM 582 C CA . HIS A 1 71 ? -3.755 5.890 -4.034 1.00 93.88 71 HIS A CA 1
ATOM 583 C C . HIS A 1 71 ? -4.302 4.738 -3.198 1.00 93.88 71 HIS A C 1
ATOM 585 O O . HIS A 1 71 ? -4.975 3.868 -3.742 1.00 93.88 71 HIS A O 1
ATOM 591 N N . LEU A 1 72 ? -3.996 4.712 -1.903 1.00 95.06 72 LEU A N 1
ATOM 592 C CA . LEU A 1 72 ? -4.473 3.700 -0.961 1.00 95.06 72 LEU A CA 1
ATOM 593 C C . LEU A 1 72 ? -5.208 4.407 0.176 1.00 95.06 72 LEU A C 1
ATOM 595 O O . LEU A 1 72 ? -4.653 5.291 0.822 1.00 95.06 72 LEU A O 1
ATOM 599 N N . LEU A 1 73 ? -6.452 4.003 0.412 1.00 95.44 73 LEU A N 1
ATOM 600 C CA . LEU A 1 73 ? -7.250 4.404 1.560 1.00 95.44 73 LEU A CA 1
ATOM 601 C C . LEU A 1 73 ? -7.450 3.189 2.462 1.00 95.44 73 LEU A C 1
ATOM 603 O O . LEU A 1 73 ? -7.947 2.156 2.012 1.00 95.44 73 LEU A O 1
ATOM 607 N N . VAL A 1 74 ? -7.101 3.337 3.736 1.00 94.06 74 VAL A N 1
ATOM 608 C CA . VAL A 1 74 ? -7.245 2.305 4.766 1.00 94.06 74 VAL A CA 1
ATOM 609 C C . VAL A 1 74 ? -8.327 2.732 5.754 1.00 94.06 74 VAL A C 1
ATOM 611 O O . VAL A 1 74 ? -8.354 3.875 6.204 1.00 94.06 74 VAL A O 1
ATOM 614 N N . ILE A 1 75 ? -9.232 1.815 6.089 1.00 94.31 75 ILE A N 1
ATOM 615 C CA . ILE A 1 75 ? -10.306 2.016 7.062 1.00 94.31 75 ILE A CA 1
ATOM 616 C C . ILE A 1 75 ? -10.003 1.143 8.275 1.00 94.31 75 ILE A C 1
ATOM 618 O O . ILE A 1 75 ? -10.130 -0.079 8.216 1.00 94.31 75 ILE A O 1
ATOM 622 N N . MET A 1 76 ? -9.611 1.785 9.369 1.00 94.00 76 MET A N 1
ATOM 623 C CA . MET A 1 76 ? -9.210 1.127 10.614 1.00 94.00 76 MET A CA 1
ATOM 624 C C . MET A 1 76 ? -10.414 0.781 11.503 1.00 94.00 76 MET A C 1
ATOM 626 O O . MET A 1 76 ? -11.499 1.364 11.352 1.00 94.00 76 MET A O 1
ATOM 630 N N . SER A 1 77 ? -10.212 -0.165 12.423 1.00 95.25 77 SER A N 1
ATOM 631 C CA . SER A 1 77 ? -11.149 -0.499 13.503 1.00 95.25 77 SER A CA 1
ATOM 632 C C . SER A 1 77 ? -11.456 0.725 14.373 1.00 95.25 77 SER A C 1
ATOM 634 O O . SER A 1 77 ? -10.762 1.736 14.312 1.00 95.25 77 SER A O 1
ATOM 636 N N . ALA A 1 78 ? -12.539 0.684 15.150 1.00 93.00 78 ALA A N 1
ATOM 637 C CA . ALA A 1 78 ? -12.858 1.811 16.024 1.00 93.00 78 ALA A CA 1
ATOM 638 C C . ALA A 1 78 ? -11.849 1.933 17.173 1.00 93.00 78 ALA A C 1
ATOM 640 O O . ALA A 1 78 ? -11.616 3.039 17.640 1.00 93.00 78 ALA A O 1
ATOM 641 N N . GLU A 1 79 ? -11.287 0.802 17.594 1.00 93.56 79 GLU A N 1
ATOM 642 C CA . GLU A 1 79 ? -10.365 0.662 18.714 1.00 93.56 79 GLU A CA 1
ATOM 643 C C . GLU A 1 79 ? -8.934 1.092 18.370 1.00 93.56 79 GLU A C 1
ATOM 645 O O . GLU A 1 79 ? -8.225 1.564 19.250 1.00 93.56 79 GLU A O 1
ATOM 650 N N . ASP A 1 80 ? -8.527 0.944 17.107 1.00 92.19 80 ASP A N 1
ATOM 651 C CA . ASP A 1 80 ? -7.179 1.288 16.632 1.00 92.19 80 ASP A CA 1
ATOM 652 C C . ASP A 1 80 ? -7.148 2.618 15.862 1.00 92.19 80 ASP A C 1
ATOM 654 O O . ASP A 1 80 ? -6.136 2.981 15.265 1.00 92.19 80 ASP A O 1
ATOM 658 N N . LYS A 1 81 ? -8.270 3.344 15.805 1.00 90.69 81 LYS A N 1
ATOM 659 C CA . LYS A 1 81 ? -8.320 4.641 15.128 1.00 90.69 81 LYS A CA 1
ATOM 660 C C . LYS A 1 81 ? -7.513 5.681 15.891 1.00 90.69 81 LYS A C 1
ATOM 662 O O . LYS A 1 81 ? -7.480 5.700 17.111 1.00 90.69 81 LYS A O 1
ATOM 667 N N . ILE A 1 82 ? -6.974 6.627 15.135 1.00 89.88 82 ILE A N 1
ATOM 668 C CA . ILE A 1 82 ? -6.383 7.844 15.683 1.00 89.88 82 ILE A CA 1
ATOM 669 C C . ILE A 1 82 ? -7.505 8.679 16.310 1.00 89.88 82 ILE A C 1
ATOM 671 O O . ILE A 1 82 ? -8.482 9.022 15.631 1.00 89.88 82 ILE A O 1
ATOM 675 N N . HIS A 1 83 ? -7.381 8.996 17.596 1.00 89.62 83 HIS A N 1
ATOM 676 C CA . HIS A 1 83 ? -8.421 9.689 18.358 1.00 89.62 83 HIS A CA 1
ATOM 677 C C . HIS A 1 83 ? -8.056 11.126 18.730 1.00 89.62 83 HIS A C 1
ATOM 679 O O . HIS A 1 83 ? -8.946 11.909 19.075 1.00 89.62 83 HIS A O 1
ATOM 685 N N . ASN A 1 84 ? -6.778 11.490 18.659 1.00 91.19 84 ASN A N 1
ATOM 686 C CA . ASN A 1 84 ? -6.296 12.825 18.997 1.00 91.19 84 ASN A CA 1
ATOM 687 C C . ASN A 1 84 ? -5.143 13.273 18.085 1.00 91.19 84 ASN A C 1
ATOM 689 O O . ASN A 1 84 ? -4.673 12.528 17.229 1.00 91.19 84 ASN A O 1
ATOM 693 N N . THR A 1 85 ? -4.749 14.537 18.229 1.00 90.75 85 THR A N 1
ATOM 694 C CA . THR A 1 85 ? -3.706 15.169 17.411 1.00 90.75 85 THR A CA 1
ATOM 695 C C . THR A 1 85 ? -2.312 14.648 17.720 1.00 90.75 85 THR A C 1
ATOM 697 O O . THR A 1 85 ? -1.507 14.551 16.807 1.00 90.75 85 THR A O 1
ATOM 700 N N . ASP A 1 86 ? -2.040 14.271 18.967 1.00 91.50 86 ASP A N 1
ATOM 701 C CA . ASP A 1 86 ? -0.709 13.815 19.371 1.00 91.50 86 ASP A CA 1
ATOM 702 C C . ASP A 1 86 ? -0.413 12.439 18.744 1.00 91.50 86 ASP A C 1
ATOM 704 O O . ASP A 1 86 ? 0.633 12.241 18.136 1.00 91.50 86 ASP A O 1
ATOM 708 N N . GLU A 1 87 ? -1.393 11.527 18.763 1.00 89.44 87 GLU A N 1
ATOM 709 C CA . GLU A 1 87 ? -1.330 10.246 18.043 1.00 89.44 87 GLU A CA 1
ATOM 710 C C . GLU A 1 87 ? -1.188 10.428 16.524 1.00 89.44 87 GLU A C 1
ATOM 712 O O . GLU A 1 87 ? -0.546 9.619 15.853 1.00 89.44 87 GLU A O 1
ATOM 717 N N . LEU A 1 88 ? -1.810 11.472 15.964 1.00 88.56 88 LEU A N 1
ATOM 718 C CA . LEU A 1 88 ? -1.708 11.780 14.539 1.00 88.56 88 LEU A CA 1
ATOM 719 C C . LEU A 1 88 ? -0.291 12.230 14.171 1.00 88.56 88 LEU A C 1
ATOM 721 O O . LEU A 1 88 ? 0.245 11.759 13.167 1.00 88.56 88 LEU A O 1
ATOM 725 N N . ASP A 1 89 ? 0.289 13.121 14.972 1.00 89.69 89 ASP A N 1
ATOM 726 C CA . ASP A 1 89 ? 1.628 13.673 14.760 1.00 89.69 89 ASP A CA 1
ATOM 727 C C . ASP A 1 89 ? 2.716 12.601 14.945 1.00 89.69 89 ASP A C 1
ATOM 729 O O . ASP A 1 89 ? 3.696 12.584 14.199 1.00 89.69 89 ASP A O 1
ATOM 733 N N . ASP A 1 90 ? 2.517 11.657 15.869 1.00 87.38 90 ASP A N 1
ATOM 734 C CA . ASP A 1 90 ? 3.408 10.504 16.045 1.00 87.38 90 ASP A CA 1
ATOM 735 C C . ASP A 1 90 ? 3.380 9.550 14.836 1.00 87.38 90 ASP A C 1
ATOM 737 O O . ASP A 1 90 ? 4.384 8.909 14.509 1.00 87.38 90 ASP A O 1
ATOM 741 N N . LEU A 1 91 ? 2.230 9.440 14.162 1.00 84.81 91 LEU A N 1
ATOM 742 C CA . LEU A 1 91 ? 2.028 8.499 13.060 1.00 84.81 91 LEU A CA 1
ATOM 743 C C . LEU A 1 91 ? 2.395 9.078 11.690 1.00 84.81 91 LEU A C 1
ATOM 745 O O . LEU A 1 91 ? 2.872 8.353 10.811 1.00 84.81 91 LEU A O 1
ATOM 749 N N . ILE A 1 92 ? 2.126 10.365 11.474 1.00 86.12 92 ILE A N 1
ATOM 750 C CA . ILE A 1 92 ? 2.276 11.025 10.179 1.00 86.12 92 ILE A CA 1
ATOM 751 C C . ILE A 1 92 ? 3.372 12.079 10.270 1.00 86.12 92 ILE A C 1
ATOM 753 O O . ILE A 1 92 ? 3.199 13.135 10.865 1.00 86.12 92 ILE A O 1
ATOM 757 N N . SER A 1 93 ? 4.465 11.839 9.551 1.00 85.12 93 SER A N 1
ATOM 758 C CA . SER A 1 93 ? 5.480 12.854 9.283 1.00 85.12 93 SER A CA 1
ATOM 759 C C . SER A 1 93 ? 5.499 13.208 7.798 1.00 85.12 93 SER A C 1
ATOM 761 O O . SER A 1 93 ? 5.423 12.337 6.927 1.00 85.12 93 SER A O 1
ATOM 763 N N . ALA A 1 94 ? 5.613 14.501 7.504 1.00 80.00 94 ALA A N 1
ATOM 764 C CA . ALA A 1 94 ? 5.870 15.015 6.168 1.00 80.00 94 ALA A CA 1
ATOM 765 C C . ALA A 1 94 ? 7.039 15.998 6.241 1.00 80.00 94 ALA A C 1
ATOM 767 O O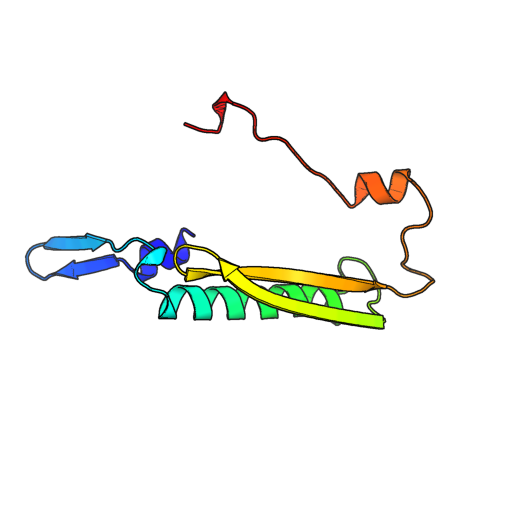 . ALA A 1 94 ? 6.885 17.146 6.656 1.00 80.00 94 ALA A O 1
ATOM 768 N N . GLU A 1 95 ? 8.221 15.549 5.833 1.00 78.31 95 GLU A N 1
ATOM 769 C CA . GLU A 1 95 ? 9.403 16.403 5.779 1.00 78.31 95 GLU A CA 1
ATOM 770 C C . GLU A 1 95 ? 9.522 17.055 4.401 1.00 78.31 95 GLU A C 1
ATOM 772 O O . GLU A 1 95 ? 9.446 16.392 3.362 1.00 78.31 95 GLU A O 1
ATOM 777 N N . ILE A 1 96 ? 9.749 18.370 4.381 1.00 79.88 96 ILE A N 1
ATOM 778 C CA . ILE A 1 96 ? 10.245 19.039 3.179 1.00 79.88 96 ILE A CA 1
ATOM 779 C C . ILE A 1 96 ? 11.743 18.731 3.115 1.00 79.88 96 ILE A C 1
ATOM 781 O O . ILE A 1 96 ? 12.462 19.115 4.042 1.00 79.88 96 ILE A O 1
ATOM 785 N N . PRO A 1 97 ? 12.237 18.050 2.066 1.00 71.69 97 PRO A N 1
ATOM 786 C CA . PRO A 1 97 ? 13.651 17.726 1.974 1.00 71.69 97 PRO A CA 1
ATOM 787 C C . PRO A 1 97 ? 14.475 19.014 2.027 1.00 71.69 97 PRO A C 1
ATOM 789 O O . PRO A 1 97 ? 14.197 19.976 1.306 1.00 71.69 97 PRO A O 1
ATOM 792 N N . ASN A 1 98 ? 15.475 19.034 2.908 1.00 79.19 98 ASN A N 1
ATOM 793 C CA . ASN A 1 98 ? 16.367 20.176 3.053 1.00 79.19 98 ASN A CA 1
ATOM 794 C C . ASN A 1 98 ? 17.087 20.434 1.719 1.00 79.19 98 ASN A C 1
ATOM 796 O O . ASN A 1 98 ? 17.512 19.491 1.051 1.00 79.19 98 ASN A O 1
ATOM 800 N N . VAL A 1 99 ? 17.225 21.701 1.325 1.00 74.62 99 VAL A N 1
ATOM 801 C CA . VAL A 1 99 ? 17.702 22.102 -0.013 1.00 74.62 99 VAL A CA 1
ATOM 802 C C . VAL A 1 99 ? 19.100 21.544 -0.319 1.00 74.62 99 VAL A C 1
ATOM 804 O O . VAL A 1 99 ? 19.407 21.241 -1.466 1.00 74.62 99 VAL A O 1
ATOM 807 N N . GLU A 1 100 ? 19.925 21.326 0.705 1.00 65.75 100 GLU A N 1
ATOM 808 C CA . GLU A 1 100 ? 21.266 20.741 0.567 1.00 65.75 100 GLU A CA 1
ATOM 809 C C . GLU A 1 100 ? 21.270 19.235 0.234 1.00 65.75 100 GLU A C 1
ATOM 811 O O . GLU A 1 100 ? 22.280 18.723 -0.237 1.00 65.75 100 GLU A O 1
ATOM 816 N N . MET A 1 101 ? 20.149 18.530 0.423 1.00 56.78 101 MET A N 1
ATOM 817 C CA . MET A 1 101 ? 19.990 17.095 0.125 1.00 56.78 101 MET A CA 1
ATOM 818 C C . MET A 1 101 ? 19.460 16.829 -1.297 1.00 56.78 101 MET A C 1
ATOM 820 O O . MET A 1 101 ? 19.198 15.680 -1.652 1.00 56.78 101 MET A O 1
ATOM 824 N N . LEU A 1 102 ? 19.259 17.879 -2.102 1.00 53.50 102 LEU A N 1
ATOM 825 C CA . LEU A 1 102 ? 18.761 17.794 -3.483 1.00 53.50 102 LEU A CA 1
ATOM 826 C C . LEU A 1 102 ? 19.875 17.791 -4.550 1.00 53.50 102 LEU A C 1
ATOM 828 O O . LEU A 1 102 ? 19.553 17.834 -5.739 1.00 53.50 102 LEU A O 1
ATOM 832 N N . ASN A 1 103 ? 21.149 17.713 -4.144 1.00 40.09 103 ASN A N 1
ATOM 833 C CA . ASN A 1 103 ? 22.315 17.684 -5.037 1.00 40.09 103 ASN A CA 1
ATOM 834 C C . ASN A 1 103 ? 22.909 16.279 -5.184 1.00 40.09 103 ASN A C 1
ATOM 836 O O . ASN A 1 103 ? 23.172 15.638 -4.142 1.00 40.09 103 ASN A O 1
#

Foldseek 3Di:
DVVLQVVQWDADPVRDIGGDDSLVCLVSQVVVVVVVVVVVVCCCDVVVVQHHFPDKDKDWDQDPSNHTDMDIDTHGDPVSDDDDDVSVPVVDDDDDPDPVVPD

Organism: Laodelphax striatellus (NCBI:txid195883)

Secondary structure (DSSP, 8-state):
-HHHHHHTEEE-TTS-EEE--GGG-HHHHHHHHHHHHHHHHHHHHTS-BTB-EEEEEEEEEE-TTS-EEEEEEEEE-SSSS--SHHHHHHH---PPPPGGGG-

pLDDT: mean 84.19, std 12.16, range [40.09, 97.44]